Protein AF-W2CTM9-F1 (afdb_monomer_lite)

Foldseek 3Di:
DFDQVAQDQDEPPVNRDDGHYDQWDADPVRPDIHHNPDDDDDPPVRDDDPDPQPDDPDDDRPDPDDPDDDDDPVVVVVLLQCVAFPVQVNCCVPPVDHDADPVRHHDDTDHDDDDDPPD

Radius of gyration: 20.27 Å; chains: 1; bounding box: 48×29×50 Å

Sequence (119 aa):
YYTSDIPLSRGPWKLWGLPGLIVHATDADGYFLFETTNFERIPESVVRPILYIHRKEGSKGDYKGAEYKKVSKKTYIQYEKAYHEDVNAFREFEFGHKVFTPDGSPLPITKTDYIPLEK

Organism: NCBI:txid1411022

InterPro domains:
  IPR005901 GLPGLI family protein [PF09697] (1-23)
  IPR005901 GLPGLI family protein [TIGR01200] (1-74)

Secondary structure (DSSP, 8-state):
-EESSS-----STTSTTSSSEE-EEE-TTSS-EEE--------GGG----------SSS------PPP----HHHHHHHHHHHHH-HHHHHHHHHS---B-TTSPBPP--------S--

Structure (mmCIF, N/CA/C/O backbone):
data_AF-W2CTM9-F1
#
_entry.id   AF-W2CTM9-F1
#
loop_
_atom_site.group_PDB
_atom_site.id
_atom_site.type_symbol
_atom_site.label_atom_id
_atom_site.label_alt_id
_atom_site.label_comp_id
_atom_site.label_asym_id
_atom_site.label_entity_id
_atom_site.label_seq_id
_atom_site.pdbx_PDB_ins_code
_atom_site.Cartn_x
_atom_site.Cartn_y
_atom_site.Cartn_z
_atom_site.occupancy
_atom_site.B_iso_or_equiv
_atom_site.auth_seq_id
_atom_site.auth_comp_id
_atom_site.auth_asym_id
_atom_site.auth_atom_id
_atom_site.pdbx_PDB_model_num
ATOM 1 N N . TYR A 1 1 ? -15.946 -1.800 6.654 1.00 75.12 1 TYR A N 1
ATOM 2 C CA . TYR A 1 1 ? -16.710 -1.512 7.878 1.00 75.12 1 TYR A CA 1
ATOM 3 C C . TYR A 1 1 ? -15.896 -0.621 8.798 1.00 75.12 1 TYR A C 1
ATOM 5 O O . TYR A 1 1 ? -14.722 -0.894 9.039 1.00 75.12 1 TYR A O 1
ATOM 13 N N . TYR A 1 2 ? -16.516 0.449 9.283 1.00 75.06 2 TYR A N 1
ATOM 14 C CA . TYR A 1 2 ? -15.955 1.336 10.299 1.00 75.06 2 TYR A CA 1
ATOM 15 C C . TYR A 1 2 ? -16.910 1.384 11.494 1.00 75.06 2 TYR A C 1
ATOM 17 O O . TYR A 1 2 ? -18.107 1.148 11.324 1.00 75.06 2 TYR A O 1
ATOM 25 N N . THR A 1 3 ? -16.390 1.663 12.687 1.00 76.75 3 THR A N 1
ATOM 26 C CA . THR A 1 3 ? -17.202 1.830 13.898 1.00 76.75 3 THR A CA 1
ATOM 27 C C . THR A 1 3 ? -17.103 3.258 14.422 1.00 76.75 3 THR A C 1
ATOM 29 O O . THR A 1 3 ? -16.008 3.787 14.614 1.00 76.75 3 THR A O 1
ATOM 32 N N . SER A 1 4 ? -18.258 3.889 14.642 1.00 77.88 4 SER A N 1
ATOM 33 C CA . SER A 1 4 ? -18.370 5.211 15.270 1.00 77.88 4 SER A CA 1
ATOM 34 C C . SER A 1 4 ? -18.279 5.161 16.794 1.00 77.88 4 SER A C 1
ATOM 36 O O . SER A 1 4 ? -18.047 6.200 17.408 1.00 77.88 4 SER A O 1
ATOM 38 N N . ASP A 1 5 ? -18.422 3.976 17.399 1.00 81.50 5 ASP A N 1
ATOM 39 C CA . ASP A 1 5 ? -18.294 3.783 18.852 1.00 81.50 5 ASP A CA 1
ATOM 40 C C . ASP A 1 5 ? -16.879 4.122 19.336 1.00 81.50 5 ASP A C 1
ATOM 42 O O . ASP A 1 5 ? -16.663 4.489 20.490 1.00 81.50 5 ASP A O 1
ATOM 46 N N . ILE A 1 6 ? -15.909 4.048 18.421 1.00 79.75 6 ILE A N 1
ATOM 47 C CA . ILE A 1 6 ? -14.559 4.559 18.603 1.00 79.75 6 ILE A CA 1
ATOM 48 C C . ILE A 1 6 ? -14.435 5.809 17.720 1.00 79.75 6 ILE A C 1
ATOM 50 O O . ILE A 1 6 ? -14.218 5.675 16.512 1.00 79.75 6 ILE A O 1
ATOM 54 N N . PRO A 1 7 ? -14.528 7.033 18.281 1.00 76.56 7 PRO A N 1
ATOM 55 C CA . PRO A 1 7 ? -14.527 8.289 17.522 1.00 76.56 7 PRO A CA 1
ATOM 56 C C . PRO A 1 7 ? -13.116 8.681 17.046 1.00 76.56 7 PRO A C 1
ATOM 58 O O . PRO A 1 7 ? -12.719 9.845 17.069 1.00 76.56 7 PRO A O 1
ATOM 61 N N . LEU A 1 8 ? -12.321 7.694 16.636 1.00 77.62 8 LEU A N 1
ATOM 62 C CA . LEU A 1 8 ? -10.994 7.863 16.072 1.00 77.62 8 LEU A CA 1
ATOM 63 C C . LEU A 1 8 ? -11.080 7.580 14.578 1.00 77.62 8 LEU A C 1
ATOM 65 O O . LEU A 1 8 ? -11.088 6.420 14.186 1.00 77.62 8 LEU A O 1
ATOM 69 N N . SER A 1 9 ? -11.093 8.623 13.749 1.00 79.50 9 SER A N 1
ATOM 70 C CA . SER A 1 9 ? -11.012 8.505 12.284 1.00 79.50 9 SER A CA 1
ATOM 71 C C . SER A 1 9 ? -9.625 8.020 11.846 1.00 79.50 9 SER A C 1
ATOM 73 O O . SER A 1 9 ? -8.786 8.794 11.381 1.00 79.50 9 SER A O 1
ATOM 75 N N . ARG A 1 10 ? -9.345 6.737 12.081 1.00 78.12 10 ARG A N 1
ATOM 76 C CA . ARG A 1 10 ? -8.069 6.064 11.809 1.00 78.12 10 ARG A CA 1
ATOM 77 C C . ARG A 1 10 ? -8.314 4.735 11.097 1.00 78.12 10 ARG A C 1
ATOM 79 O O . ARG A 1 10 ? -9.399 4.167 11.150 1.00 78.12 10 ARG A O 1
ATOM 86 N N . GLY A 1 11 ? -7.279 4.226 10.441 1.00 76.12 11 GLY A N 1
ATOM 87 C CA . GLY A 1 11 ? -7.321 2.953 9.725 1.00 76.12 11 GLY A CA 1
ATOM 88 C C . GLY A 1 11 ? -5.990 2.633 9.044 1.00 76.12 11 GLY A C 1
ATOM 89 O O . GLY A 1 11 ? -4.961 3.204 9.407 1.00 76.12 11 GLY A O 1
ATOM 90 N N . PRO A 1 12 ? -5.970 1.755 8.038 1.00 73.94 12 PRO A N 1
ATOM 91 C CA . PRO A 1 12 ? -4.836 1.629 7.127 1.00 73.94 12 PRO A CA 1
ATOM 92 C C . PRO A 1 12 ? -4.584 2.962 6.411 1.00 73.94 12 PRO A C 1
ATOM 94 O O . PRO A 1 12 ? -5.539 3.660 6.078 1.00 73.94 12 PRO A O 1
ATOM 97 N N . TRP A 1 13 ? -3.319 3.305 6.146 1.00 64.94 13 TRP A N 1
ATOM 98 C CA . TRP A 1 13 ? -2.905 4.600 5.571 1.00 64.94 13 TRP A CA 1
ATOM 99 C C . TRP A 1 13 ? -3.690 5.006 4.311 1.00 64.94 13 TRP A C 1
ATOM 101 O O . TRP A 1 13 ? -3.907 6.189 4.072 1.00 64.94 13 TRP A O 1
ATOM 111 N N . LYS A 1 14 ? -4.159 4.023 3.536 1.00 70.25 14 LYS A N 1
ATOM 112 C CA . LYS A 1 14 ? -4.930 4.219 2.306 1.00 70.25 14 LYS A CA 1
ATOM 113 C C . LYS A 1 14 ? -6.409 4.571 2.520 1.00 70.25 14 LYS A C 1
ATOM 115 O O . LYS A 1 14 ? -7.030 5.142 1.632 1.00 70.25 14 LYS A O 1
ATOM 120 N N . LEU A 1 15 ? -6.978 4.227 3.673 1.00 71.75 15 LEU A N 1
ATOM 121 C CA . LEU A 1 15 ? -8.399 4.422 3.988 1.00 71.75 15 LEU A CA 1
ATOM 122 C C . LEU A 1 15 ? -8.620 5.497 5.062 1.00 71.75 15 LEU A C 1
ATOM 124 O O . LEU A 1 15 ? -9.721 5.648 5.586 1.00 71.75 15 LEU A O 1
ATOM 128 N N . TRP A 1 16 ? -7.574 6.245 5.414 1.00 75.94 16 TRP A N 1
ATOM 129 C CA . TRP A 1 16 ? -7.694 7.383 6.321 1.00 75.94 16 TRP A CA 1
ATOM 130 C C . TRP A 1 16 ? -8.654 8.435 5.754 1.00 75.94 16 TRP A C 1
ATOM 132 O O . TRP A 1 16 ? -8.569 8.792 4.584 1.00 75.94 16 TRP A O 1
ATOM 142 N N . GLY A 1 17 ? -9.551 8.947 6.604 1.00 74.19 17 GLY A N 1
ATOM 143 C CA . GLY A 1 17 ? -10.504 10.009 6.250 1.00 74.19 17 GLY A CA 1
ATOM 144 C C . GLY A 1 1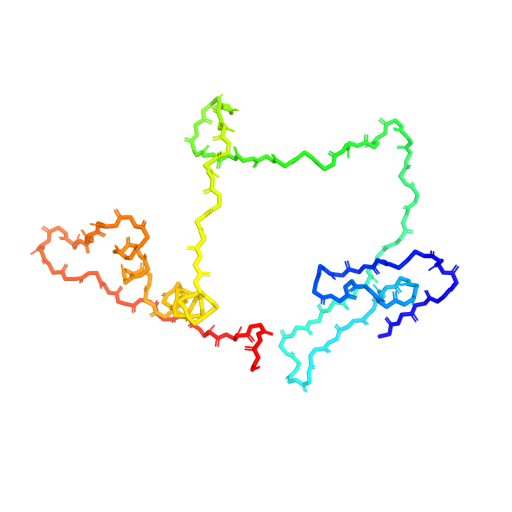7 ? -11.980 9.649 6.444 1.00 74.19 17 GLY A C 1
ATOM 145 O O . GLY A 1 17 ? -12.816 10.549 6.457 1.00 74.19 17 GLY A O 1
ATOM 146 N N . LEU A 1 18 ? -12.313 8.372 6.651 1.00 80.06 18 LEU A N 1
ATOM 147 C CA . LEU A 1 18 ? -13.667 7.966 7.044 1.00 80.06 18 LEU A CA 1
ATOM 148 C C . LEU A 1 18 ? -13.935 8.286 8.529 1.00 80.06 18 LEU A C 1
ATOM 150 O O . LEU A 1 18 ? -13.001 8.253 9.333 1.00 80.06 18 LEU A O 1
ATOM 154 N N . PRO A 1 19 ? -15.185 8.608 8.913 1.00 79.81 19 PRO A N 1
ATOM 155 C CA . PRO A 1 19 ? -15.537 8.823 10.313 1.00 79.81 19 PRO A CA 1
ATOM 156 C C . PRO A 1 19 ? -15.411 7.519 11.113 1.00 79.81 19 PRO A C 1
ATOM 158 O O . PRO A 1 19 ? -15.969 6.506 10.716 1.00 79.81 19 PRO A O 1
ATOM 161 N N . GLY A 1 20 ? -14.727 7.551 12.258 1.00 82.94 20 GLY A N 1
ATOM 162 C CA . GLY A 1 20 ? -14.585 6.384 13.140 1.00 82.94 20 GLY A CA 1
ATOM 163 C C . GLY A 1 20 ? -13.473 5.406 12.740 1.00 82.94 20 GLY A C 1
ATOM 164 O O . GLY A 1 20 ? -12.786 5.583 11.731 1.00 82.94 20 GLY A O 1
ATOM 165 N N . LEU A 1 21 ? -13.254 4.384 13.572 1.00 85.25 21 LEU A N 1
ATOM 166 C CA . LEU A 1 21 ? -12.141 3.448 13.395 1.00 85.25 21 LEU A CA 1
ATOM 167 C C . LEU A 1 21 ? -12.487 2.404 12.332 1.00 85.25 21 LEU A C 1
ATOM 169 O O . LEU A 1 21 ? -13.495 1.701 12.438 1.00 85.25 21 LEU A O 1
ATOM 173 N N . ILE A 1 22 ? -11.628 2.256 11.327 1.00 87.38 22 ILE A N 1
ATOM 174 C CA . ILE A 1 22 ? -11.751 1.189 10.330 1.00 87.38 22 ILE A CA 1
ATOM 175 C C . ILE A 1 22 ? -11.261 -0.116 10.949 1.00 87.38 22 ILE A C 1
ATOM 177 O O . ILE A 1 22 ? -10.061 -0.300 11.140 1.00 87.38 22 ILE A O 1
ATOM 181 N N . VAL A 1 23 ? -12.200 -1.021 11.228 1.00 88.38 23 VAL A N 1
ATOM 182 C CA . VAL A 1 23 ? -11.911 -2.330 11.835 1.00 88.38 23 VAL A CA 1
ATOM 183 C C . VAL A 1 23 ? -11.889 -3.469 10.821 1.00 88.38 23 VAL A C 1
ATOM 185 O O . VAL A 1 23 ? -11.305 -4.511 11.096 1.00 88.38 23 VAL A O 1
ATOM 188 N N . HIS A 1 24 ? -12.487 -3.264 9.644 1.00 89.25 24 HIS A N 1
ATOM 189 C CA . HIS A 1 24 ? -12.455 -4.232 8.552 1.00 89.25 24 HIS A CA 1
ATOM 190 C C . HIS A 1 24 ? -12.495 -3.533 7.189 1.00 89.25 24 HIS A C 1
ATOM 192 O O . HIS A 1 24 ? -13.380 -2.708 6.934 1.00 89.25 24 HIS A O 1
ATOM 198 N N . ALA A 1 25 ? -11.627 -3.922 6.259 1.00 87.94 25 ALA A N 1
ATOM 199 C CA . ALA A 1 25 ? -11.684 -3.504 4.861 1.00 87.94 25 ALA A CA 1
ATOM 200 C C . ALA A 1 25 ? -11.171 -4.606 3.930 1.00 87.94 25 ALA A C 1
ATOM 202 O O . ALA A 1 25 ? -10.209 -5.289 4.256 1.00 87.94 25 ALA A O 1
ATOM 203 N N . THR A 1 26 ? -11.793 -4.745 2.765 1.00 89.62 26 THR A N 1
ATOM 204 C CA . THR A 1 26 ? -11.314 -5.626 1.698 1.00 89.62 26 THR A CA 1
ATOM 205 C C . THR A 1 26 ? -11.497 -4.938 0.352 1.00 89.62 26 THR A C 1
ATOM 207 O O . THR A 1 26 ? -12.349 -4.050 0.230 1.00 89.62 26 THR A O 1
ATOM 210 N N . ASP A 1 27 ? -10.654 -5.264 -0.620 1.00 86.31 27 ASP A N 1
ATOM 211 C CA . ASP A 1 27 ? -10.810 -4.798 -1.994 1.00 86.31 27 ASP A CA 1
ATOM 212 C C . ASP A 1 27 ? -11.898 -5.597 -2.730 1.00 86.31 27 ASP A C 1
ATOM 214 O O . ASP A 1 27 ? -12.349 -6.646 -2.275 1.00 86.31 27 ASP A O 1
ATOM 218 N N . ALA A 1 28 ? -12.349 -5.084 -3.876 1.00 86.38 28 ALA A N 1
ATOM 219 C CA . ALA A 1 28 ? -13.434 -5.703 -4.638 1.00 86.38 28 ALA A CA 1
ATOM 220 C C . ALA A 1 28 ? -13.065 -7.086 -5.204 1.00 86.38 28 ALA A C 1
ATOM 222 O O . ALA A 1 28 ? -13.957 -7.896 -5.448 1.00 86.38 28 ALA A O 1
ATOM 223 N N . ASP A 1 29 ? -11.772 -7.344 -5.415 1.00 87.19 29 ASP A N 1
ATOM 224 C CA . ASP A 1 29 ? -11.263 -8.593 -5.977 1.00 87.19 29 ASP A CA 1
ATOM 225 C C . ASP A 1 29 ? -10.796 -9.590 -4.895 1.00 87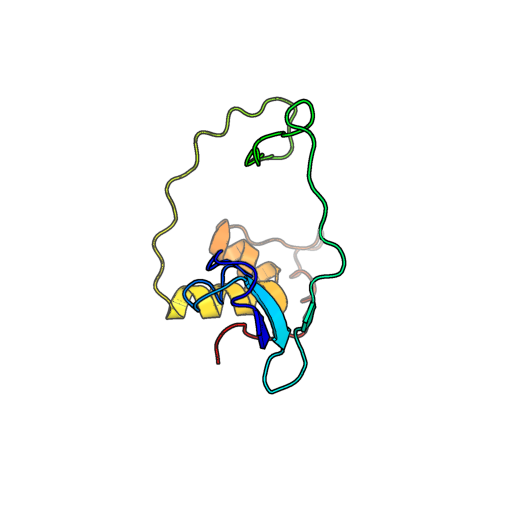.19 29 ASP A C 1
ATOM 227 O O . ASP A 1 29 ? -10.519 -10.745 -5.212 1.00 87.19 29 A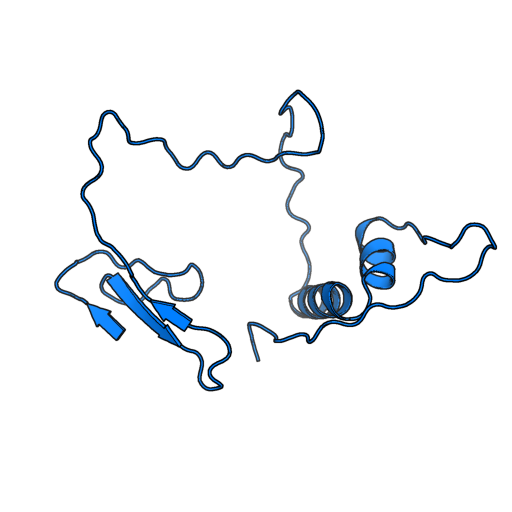SP A O 1
ATOM 231 N N . GLY A 1 30 ? -10.736 -9.173 -3.623 1.00 86.81 30 GLY A N 1
ATOM 232 C CA . GLY A 1 30 ? -10.379 -10.025 -2.485 1.00 86.81 30 GLY A CA 1
ATOM 233 C C . GLY A 1 30 ? -8.881 -10.314 -2.322 1.00 86.81 30 GLY A C 1
ATOM 234 O O . GLY A 1 30 ? -8.525 -11.273 -1.637 1.00 86.81 30 GLY A O 1
ATOM 235 N N .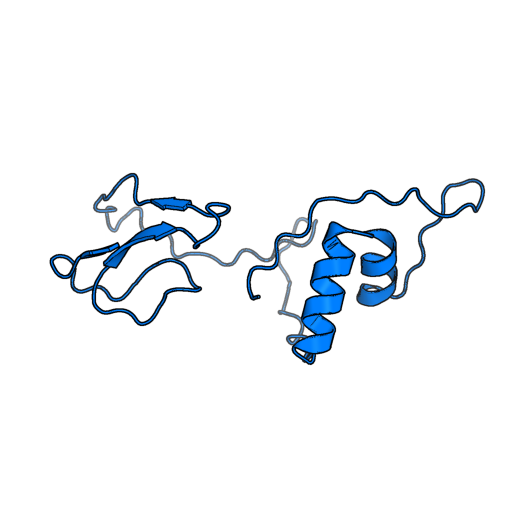 TYR A 1 31 ? -7.995 -9.517 -2.922 1.00 85.69 31 TYR A N 1
ATOM 236 C CA . TYR A 1 31 ? -6.542 -9.651 -2.756 1.00 85.69 31 TYR A CA 1
ATOM 237 C C . TYR A 1 31 ? -6.027 -9.146 -1.405 1.00 85.69 31 TYR A C 1
ATOM 239 O O . TYR A 1 31 ? -4.990 -9.604 -0.922 1.00 85.69 31 TYR A O 1
ATOM 247 N N . PHE A 1 32 ? -6.729 -8.197 -0.791 1.00 85.50 32 PHE A N 1
ATOM 248 C CA . PHE A 1 32 ? -6.320 -7.543 0.442 1.00 85.50 32 PHE A CA 1
ATOM 249 C C . PHE A 1 32 ? -7.442 -7.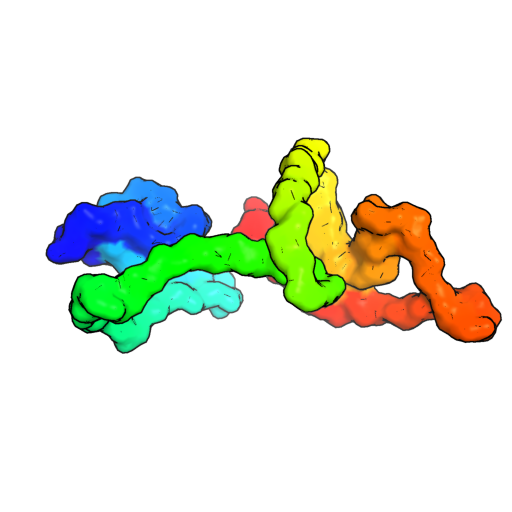607 1.474 1.00 85.50 32 PHE A C 1
ATOM 251 O O . PHE A 1 32 ? -8.575 -7.195 1.222 1.00 85.50 32 PHE A O 1
ATOM 258 N N . LEU A 1 33 ? -7.101 -8.071 2.676 1.00 89.12 33 LEU A N 1
ATOM 259 C CA . LEU A 1 33 ? -7.970 -8.053 3.846 1.00 89.12 33 LEU A CA 1
ATOM 260 C C . LEU A 1 33 ? -7.259 -7.329 4.988 1.00 89.12 33 LEU A C 1
ATOM 262 O O . LEU A 1 33 ? -6.173 -7.713 5.415 1.00 89.12 33 LEU A O 1
ATOM 266 N N . PHE A 1 34 ? -7.902 -6.285 5.492 1.00 87.94 34 PHE A N 1
ATOM 267 C CA . PHE A 1 34 ? -7.549 -5.622 6.736 1.00 87.94 34 PHE A CA 1
ATOM 268 C C . PHE A 1 34 ? -8.608 -5.975 7.765 1.00 87.94 34 PHE A C 1
ATOM 270 O O . PHE A 1 34 ? -9.777 -5.662 7.553 1.00 87.94 34 PHE A O 1
ATOM 277 N N . GLU A 1 35 ? -8.202 -6.569 8.879 1.00 90.81 35 GLU A N 1
ATOM 278 C CA . GLU A 1 35 ? -9.094 -6.919 9.981 1.00 90.81 35 GLU A CA 1
ATOM 279 C C . GLU A 1 35 ? -8.417 -6.602 11.317 1.00 90.81 35 GLU A C 1
ATOM 281 O O . GLU A 1 35 ? -7.240 -6.902 11.528 1.00 90.81 35 GLU A O 1
ATOM 286 N N . THR A 1 36 ? -9.150 -5.953 12.221 1.00 86.88 36 THR A N 1
ATOM 287 C CA . THR A 1 36 ? -8.687 -5.731 13.593 1.00 86.88 36 THR A CA 1
ATOM 288 C C . THR A 1 36 ? -8.831 -7.019 14.381 1.00 86.88 36 THR A C 1
ATOM 290 O O . THR A 1 36 ? -9.940 -7.480 14.621 1.00 86.88 36 THR A O 1
ATOM 293 N N . THR A 1 37 ? -7.705 -7.574 14.817 1.00 89.12 37 THR A N 1
ATOM 294 C CA . THR A 1 37 ? -7.670 -8.833 15.571 1.00 89.12 37 THR A CA 1
ATOM 295 C C . THR A 1 37 ? -7.698 -8.631 17.084 1.00 89.12 37 THR A C 1
ATOM 297 O O . THR A 1 37 ? -8.189 -9.494 17.804 1.00 89.12 37 THR A O 1
ATOM 300 N N . ASN A 1 38 ? -7.181 -7.505 17.585 1.00 86.44 38 ASN A N 1
ATOM 301 C CA . ASN A 1 38 ? -7.148 -7.193 19.011 1.00 86.44 38 ASN A CA 1
ATOM 302 C C . ASN A 1 38 ? -7.244 -5.680 19.255 1.00 86.44 38 ASN A C 1
ATOM 304 O O . ASN A 1 38 ? -6.801 -4.877 18.431 1.00 86.44 38 ASN A O 1
ATOM 308 N N . PHE A 1 39 ? -7.787 -5.298 20.411 1.00 84.56 39 PHE A N 1
ATOM 309 C CA . PHE A 1 39 ? -7.827 -3.919 20.885 1.00 84.56 39 PHE A CA 1
ATOM 310 C C . PHE A 1 39 ? -7.512 -3.890 22.379 1.00 84.56 39 PHE A C 1
ATOM 312 O O . PHE A 1 39 ? -8.302 -4.351 23.202 1.00 84.56 39 PHE A O 1
ATOM 319 N N . GLU A 1 40 ? -6.356 -3.337 22.734 1.00 85.75 40 GLU A N 1
ATOM 320 C CA . GLU A 1 40 ? -5.876 -3.319 24.113 1.00 85.75 40 GLU A CA 1
ATOM 321 C C . GLU A 1 40 ? -5.387 -1.936 24.536 1.00 85.75 40 GLU A C 1
ATOM 323 O O . GLU A 1 40 ? -4.889 -1.136 23.738 1.00 85.75 40 GLU A O 1
ATOM 328 N N . ARG A 1 41 ? -5.525 -1.650 25.832 1.00 83.44 41 ARG A N 1
ATOM 329 C CA . ARG A 1 41 ? -4.999 -0.425 26.426 1.00 83.44 41 ARG A CA 1
ATOM 330 C C . ARG A 1 41 ? -3.538 -0.644 26.799 1.00 83.44 41 ARG A C 1
ATOM 332 O O . ARG A 1 41 ? -3.241 -1.394 27.723 1.00 83.44 41 ARG A O 1
ATOM 339 N N . ILE A 1 42 ? -2.639 0.056 26.117 1.00 81.62 42 ILE A N 1
ATOM 340 C CA . ILE A 1 42 ? -1.206 0.001 26.417 1.00 81.62 42 ILE A CA 1
ATOM 341 C C . ILE A 1 42 ? -0.924 0.848 27.672 1.00 81.62 42 ILE A C 1
ATOM 343 O O . ILE A 1 42 ? -1.330 2.015 27.711 1.00 81.62 42 ILE A O 1
ATOM 347 N N . PRO A 1 43 ? -0.246 0.304 28.702 1.00 85.56 43 PRO A N 1
ATOM 348 C CA . PRO A 1 43 ? 0.189 1.086 29.855 1.00 85.56 43 PRO A CA 1
ATOM 349 C C . PRO A 1 43 ? 1.150 2.194 29.426 1.00 85.56 43 PRO A C 1
ATOM 351 O O . PRO A 1 43 ? 2.047 1.961 28.618 1.00 85.56 43 PRO A O 1
ATOM 354 N N . GLU A 1 44 ? 1.014 3.384 30.008 1.00 80.38 44 GLU A N 1
ATOM 355 C CA . GLU A 1 44 ? 1.825 4.557 29.649 1.00 80.38 44 GLU A CA 1
ATOM 356 C C . GLU A 1 44 ? 3.336 4.307 29.802 1.00 80.38 44 GLU A C 1
ATOM 358 O O . GLU A 1 44 ? 4.132 4.762 28.986 1.00 80.38 44 GLU A O 1
ATOM 363 N N . SER A 1 45 ? 3.727 3.467 30.765 1.00 81.00 45 SER A N 1
ATOM 364 C CA . SER A 1 45 ? 5.111 3.024 30.986 1.00 81.00 45 SER A CA 1
ATOM 365 C C . SER A 1 45 ? 5.710 2.180 29.851 1.00 81.00 45 SER A C 1
ATOM 367 O O . SER A 1 45 ? 6.926 1.995 29.804 1.00 81.00 45 SER A O 1
ATOM 369 N N . VAL A 1 46 ? 4.880 1.659 28.943 1.00 76.62 46 VAL A N 1
ATOM 370 C CA . VAL A 1 46 ? 5.273 0.782 27.825 1.00 76.62 46 VAL A CA 1
ATOM 371 C C . VAL A 1 46 ? 5.070 1.474 26.473 1.00 76.62 46 VAL A C 1
ATOM 373 O O . VAL A 1 46 ? 5.500 0.947 25.446 1.00 76.62 46 VAL A O 1
ATOM 376 N N . VAL A 1 47 ? 4.471 2.673 26.447 1.00 72.88 47 VAL A N 1
ATOM 377 C CA . VAL A 1 47 ? 4.292 3.455 25.218 1.00 72.88 47 VAL A CA 1
ATOM 378 C C . VAL A 1 47 ? 5.665 3.846 24.680 1.00 72.88 47 VAL A C 1
ATOM 380 O O . VAL A 1 47 ? 6.286 4.821 25.098 1.00 72.88 47 VAL A O 1
ATOM 383 N N . ARG A 1 48 ? 6.154 3.069 23.715 1.00 67.94 48 ARG A N 1
ATOM 384 C CA . ARG A 1 48 ? 7.272 3.479 22.875 1.00 67.94 48 ARG A CA 1
ATOM 385 C C . ARG A 1 48 ? 6.684 4.248 21.697 1.00 67.94 48 ARG A C 1
ATOM 387 O O . ARG A 1 48 ? 5.809 3.705 21.020 1.00 67.94 48 ARG A O 1
ATOM 394 N N . PRO A 1 49 ? 7.127 5.488 21.425 1.00 63.19 49 PRO A N 1
ATOM 395 C CA . PRO A 1 49 ? 6.749 6.141 20.184 1.00 63.19 49 PRO A CA 1
ATOM 396 C C . PRO A 1 49 ? 7.167 5.247 19.013 1.00 63.19 49 PRO A C 1
ATOM 398 O O . PRO A 1 49 ? 8.174 4.538 19.098 1.00 63.19 49 PRO A O 1
ATOM 401 N N . ILE A 1 50 ? 6.399 5.279 17.921 1.00 63.38 50 ILE A N 1
ATOM 402 C CA . ILE A 1 50 ? 6.822 4.661 16.664 1.00 63.38 50 ILE A CA 1
ATOM 403 C C . ILE A 1 50 ? 8.102 5.382 16.242 1.00 63.38 50 ILE A C 1
ATOM 405 O O . ILE A 1 50 ? 8.073 6.498 15.726 1.00 63.38 50 ILE A O 1
ATOM 409 N N . LEU A 1 51 ? 9.241 4.761 16.530 1.00 55.53 51 LEU A N 1
ATOM 410 C CA . LEU A 1 51 ? 10.540 5.231 16.092 1.00 55.53 51 LEU A CA 1
ATOM 411 C C . LEU A 1 51 ? 10.687 4.775 14.649 1.00 55.53 51 LEU A C 1
ATOM 413 O O . LEU A 1 51 ? 10.752 3.580 14.371 1.00 55.53 51 LEU A O 1
ATOM 417 N N . TYR A 1 52 ? 10.708 5.726 13.724 1.00 47.34 52 TYR A N 1
ATOM 418 C CA . TYR A 1 52 ? 10.982 5.428 12.328 1.00 47.34 52 TYR A CA 1
ATOM 419 C C . TYR A 1 52 ? 12.467 5.061 12.197 1.00 47.34 52 TYR A C 1
ATOM 421 O O . TYR A 1 52 ? 13.328 5.930 12.060 1.00 47.34 52 TYR A O 1
ATOM 429 N N . ILE A 1 53 ? 12.794 3.771 12.315 1.00 51.22 53 ILE A N 1
ATOM 430 C CA . ILE A 1 53 ? 14.181 3.302 12.251 1.00 51.22 53 ILE A CA 1
ATOM 431 C C . ILE A 1 53 ? 14.572 3.139 10.778 1.00 51.22 53 ILE A C 1
ATOM 433 O O . ILE A 1 53 ? 14.399 2.074 10.192 1.00 51.22 53 ILE A O 1
ATOM 437 N N . HIS A 1 54 ? 15.130 4.191 10.176 1.00 47.53 54 HIS A N 1
ATOM 438 C CA . HIS A 1 54 ? 15.862 4.063 8.914 1.00 47.53 54 HIS A CA 1
ATOM 439 C C . HIS A 1 54 ? 17.161 3.292 9.179 1.00 47.53 54 HIS A C 1
ATOM 441 O O . HIS A 1 54 ? 18.191 3.875 9.518 1.00 47.53 54 HIS A O 1
ATOM 447 N N . ARG A 1 55 ? 17.122 1.962 9.057 1.00 48.06 55 ARG A N 1
ATOM 448 C CA . ARG A 1 55 ? 18.346 1.161 8.974 1.00 48.06 55 ARG A CA 1
ATOM 449 C C . ARG A 1 55 ? 18.772 1.090 7.516 1.00 48.06 55 ARG A C 1
ATOM 451 O O . ARG A 1 55 ? 18.139 0.406 6.721 1.00 48.06 55 ARG A O 1
ATOM 458 N N . LYS A 1 56 ? 19.885 1.742 7.185 1.00 46.94 56 LYS A N 1
ATOM 459 C CA . LYS A 1 56 ? 20.803 1.111 6.238 1.00 46.94 56 LYS A CA 1
ATOM 460 C C . LYS A 1 56 ? 21.516 -0.015 6.993 1.00 46.94 56 LYS A C 1
ATOM 462 O O . LYS A 1 56 ? 21.644 0.045 8.215 1.00 46.94 56 LYS A O 1
ATOM 467 N N . GLU A 1 57 ? 21.956 -1.039 6.283 1.00 45.62 57 GLU A N 1
ATOM 468 C CA . GLU A 1 57 ? 22.837 -2.066 6.833 1.00 45.62 57 GLU A CA 1
ATOM 469 C C . GLU A 1 57 ? 24.107 -1.389 7.401 1.00 45.62 57 GLU A C 1
ATOM 471 O O . GLU A 1 57 ? 24.838 -0.723 6.667 1.00 45.62 57 GLU A O 1
ATOM 476 N N . GLY A 1 58 ? 24.308 -1.451 8.726 1.00 53.59 58 GLY A N 1
ATOM 477 C CA . GLY A 1 58 ? 25.421 -0.796 9.428 1.00 53.59 58 GLY A CA 1
ATOM 478 C C . GLY A 1 58 ? 25.120 -0.408 10.886 1.00 53.59 58 GLY A C 1
ATOM 479 O O . GLY A 1 58 ? 23.974 -0.192 11.274 1.00 53.59 58 GLY A O 1
ATOM 480 N N . SER A 1 59 ? 26.167 -0.317 11.713 1.00 51.16 59 SER A N 1
ATOM 481 C CA . SER A 1 59 ? 26.072 -0.212 13.183 1.00 51.16 59 SER A CA 1
ATOM 482 C C . SER A 1 59 ? 25.788 1.192 13.745 1.00 51.16 59 SER A C 1
ATOM 484 O O . SER A 1 59 ? 25.748 1.348 14.965 1.00 51.16 59 SER A O 1
ATOM 486 N N . LYS A 1 60 ? 25.609 2.228 12.911 1.00 48.66 60 LYS A N 1
ATOM 487 C CA . LYS A 1 60 ? 25.323 3.606 13.358 1.00 48.66 60 LYS A CA 1
ATOM 488 C C . LYS A 1 60 ? 24.298 4.287 12.449 1.00 48.66 60 LYS A C 1
ATOM 490 O O . LYS A 1 60 ? 24.488 4.388 11.241 1.00 48.66 60 LYS A O 1
ATOM 495 N N . GLY A 1 61 ? 23.186 4.707 13.049 1.00 49.97 61 GLY A N 1
ATOM 496 C CA . GLY A 1 61 ? 22.020 5.299 12.392 1.00 49.97 61 GLY A CA 1
ATOM 497 C C . GLY A 1 61 ? 22.181 6.782 12.058 1.00 49.97 61 GLY A C 1
ATOM 498 O O . GLY A 1 61 ? 21.362 7.588 12.485 1.00 49.97 61 GLY A O 1
ATOM 499 N N . ASP A 1 62 ? 23.194 7.139 11.270 1.00 48.03 62 ASP A N 1
ATOM 500 C CA . ASP A 1 62 ? 23.502 8.536 10.914 1.00 48.03 62 ASP A CA 1
ATOM 501 C C . ASP A 1 62 ? 22.745 9.012 9.651 1.00 48.03 62 ASP A C 1
ATOM 503 O O . ASP A 1 62 ? 23.169 9.939 8.955 1.00 48.03 62 ASP A O 1
ATOM 507 N N . TYR A 1 63 ? 21.622 8.369 9.311 1.00 49.81 63 TYR A N 1
ATOM 508 C CA . TYR A 1 63 ? 20.846 8.698 8.115 1.00 49.81 63 TYR A CA 1
ATOM 509 C C . TYR A 1 63 ? 20.066 10.002 8.320 1.00 49.81 63 TYR A C 1
ATOM 511 O O . TYR A 1 63 ? 18.944 10.016 8.826 1.00 49.81 63 TYR A O 1
ATOM 519 N N . LYS A 1 64 ? 20.654 11.119 7.885 1.00 56.06 64 LYS A N 1
ATOM 520 C CA . LYS A 1 64 ? 19.883 12.308 7.511 1.00 56.06 64 LYS A CA 1
ATOM 521 C C . LYS A 1 64 ? 19.125 11.931 6.244 1.00 56.06 64 LYS A C 1
ATOM 523 O O . LYS A 1 64 ? 19.766 11.719 5.219 1.00 56.06 64 LYS A O 1
ATOM 528 N N . GLY A 1 65 ? 17.807 11.758 6.357 1.00 53.53 65 GLY A N 1
ATOM 529 C CA . GLY A 1 65 ? 16.923 11.393 5.249 1.00 53.53 65 GLY A CA 1
ATOM 530 C C . GLY A 1 65 ? 17.366 12.029 3.937 1.00 53.53 65 GLY A C 1
ATOM 531 O O . GLY A 1 65 ? 17.513 13.249 3.890 1.00 53.53 65 GLY A O 1
ATOM 532 N N . ALA A 1 66 ? 17.616 11.229 2.896 1.00 59.06 66 ALA A N 1
ATOM 533 C CA . ALA A 1 66 ? 17.731 11.809 1.566 1.00 59.06 66 ALA A CA 1
ATOM 534 C C . ALA A 1 66 ? 16.403 12.509 1.244 1.00 59.06 66 ALA A C 1
ATOM 536 O O . ALA A 1 66 ? 15.338 12.037 1.654 1.00 59.06 66 ALA A O 1
ATOM 537 N N . GLU A 1 67 ? 16.452 13.643 0.543 1.00 64.25 67 GLU A N 1
ATOM 538 C CA . GLU A 1 67 ? 15.225 14.290 0.086 1.00 64.25 67 GLU A CA 1
ATOM 539 C C . GLU A 1 67 ? 14.404 13.301 -0.750 1.00 64.25 67 GLU A C 1
ATOM 541 O O . GLU A 1 67 ? 14.947 12.549 -1.563 1.00 64.25 67 GLU A O 1
ATOM 546 N N . TYR A 1 68 ? 13.086 13.286 -0.538 1.00 71.62 68 TYR A N 1
ATOM 547 C CA . TYR A 1 68 ? 12.183 12.445 -1.315 1.00 71.62 68 TYR A CA 1
ATOM 548 C C . TYR A 1 68 ? 12.391 12.695 -2.813 1.00 71.62 68 TYR A C 1
ATOM 550 O O . TYR A 1 68 ? 12.286 13.832 -3.286 1.00 71.62 68 TYR A O 1
ATOM 558 N N . LYS A 1 69 ? 12.633 11.626 -3.578 1.00 78.38 69 LYS A N 1
ATOM 559 C CA . LYS A 1 69 ? 12.730 11.702 -5.038 1.00 78.38 69 LYS A CA 1
ATOM 560 C C . LYS A 1 69 ? 11.355 12.062 -5.598 1.00 78.38 69 LYS A C 1
ATOM 562 O O . LYS A 1 69 ? 10.428 11.254 -5.576 1.00 78.38 69 LYS A O 1
ATOM 567 N N . LYS A 1 70 ? 11.208 13.291 -6.095 1.00 83.38 70 LYS A N 1
ATOM 568 C CA . LYS A 1 70 ? 9.982 13.718 -6.778 1.00 83.38 70 LYS A CA 1
ATOM 569 C C . LYS A 1 70 ? 9.881 12.984 -8.113 1.00 83.38 70 LYS A C 1
ATOM 571 O O . LYS A 1 70 ? 10.702 13.193 -9.001 1.00 83.38 70 LYS A O 1
ATOM 576 N N . VAL A 1 71 ? 8.861 12.145 -8.256 1.00 86.38 71 VAL A N 1
ATOM 577 C CA . VAL A 1 71 ? 8.560 11.410 -9.490 1.00 86.38 71 VAL A CA 1
ATOM 578 C C . VAL A 1 71 ? 7.105 11.621 -9.884 1.00 86.38 71 VAL A C 1
ATOM 580 O O . VAL A 1 71 ? 6.250 11.888 -9.041 1.00 86.38 71 VAL A O 1
ATOM 583 N N . SER A 1 72 ? 6.810 11.507 -11.179 1.00 91.06 72 SER A N 1
ATOM 584 C CA . SER A 1 72 ? 5.421 11.512 -11.641 1.00 91.06 72 SER A CA 1
ATOM 585 C C . SER A 1 72 ? 4.715 10.215 -11.229 1.00 91.06 72 SER A C 1
ATOM 587 O O . SER A 1 72 ? 5.357 9.166 -11.145 1.00 91.06 72 SER A O 1
ATOM 589 N N . LYS A 1 73 ? 3.385 10.247 -11.057 1.00 86.75 73 LYS A N 1
ATOM 590 C CA . LYS A 1 73 ? 2.581 9.038 -10.788 1.00 86.75 73 LYS A CA 1
ATOM 591 C C . LYS A 1 73 ? 2.816 7.947 -11.840 1.00 86.75 73 LYS A C 1
ATOM 593 O O . LYS A 1 73 ? 2.995 6.786 -11.498 1.00 86.75 73 LYS A O 1
ATOM 598 N N . LYS A 1 74 ? 2.880 8.329 -13.122 1.00 89.94 74 LYS A N 1
ATOM 599 C CA . LYS A 1 74 ? 3.148 7.402 -14.233 1.00 89.94 74 LYS A CA 1
ATOM 600 C C . LYS A 1 74 ? 4.502 6.705 -14.072 1.00 89.94 74 LYS A C 1
ATOM 602 O O . LYS A 1 74 ? 4.588 5.495 -14.245 1.00 89.94 74 LYS A O 1
ATOM 607 N N . THR A 1 75 ? 5.538 7.467 -13.724 1.00 89.06 75 THR A N 1
ATOM 608 C CA . THR A 1 75 ? 6.883 6.934 -13.471 1.00 89.06 75 THR A CA 1
ATOM 609 C C . THR A 1 75 ? 6.890 6.011 -12.255 1.00 89.06 75 THR A C 1
ATOM 611 O O . THR A 1 75 ? 7.496 4.949 -12.310 1.00 89.06 75 THR A O 1
ATOM 614 N N . TYR A 1 76 ? 6.182 6.379 -11.184 1.00 87.88 76 TYR A N 1
ATOM 615 C CA . TYR A 1 76 ? 6.075 5.555 -9.980 1.00 87.88 76 TYR A CA 1
ATOM 616 C C . TYR A 1 76 ? 5.405 4.201 -10.252 1.00 87.88 76 TYR A C 1
ATOM 618 O O . TYR A 1 76 ? 5.916 3.177 -9.822 1.00 87.88 76 TYR A O 1
ATOM 626 N N . ILE A 1 77 ? 4.325 4.167 -11.037 1.00 87.56 77 ILE A N 1
ATOM 627 C CA . ILE A 1 77 ? 3.654 2.908 -11.408 1.00 87.56 77 ILE A CA 1
ATOM 628 C C . ILE A 1 77 ? 4.580 2.009 -12.241 1.00 87.56 77 ILE A C 1
ATOM 630 O O . ILE A 1 77 ? 4.615 0.797 -12.045 1.00 87.56 77 ILE A O 1
ATOM 634 N N . GLN A 1 78 ? 5.352 2.584 -13.172 1.00 87.19 78 GLN A N 1
ATOM 635 C CA . GLN A 1 78 ? 6.345 1.823 -13.942 1.00 87.19 78 GLN A CA 1
ATOM 636 C C . GLN A 1 78 ? 7.447 1.258 -13.040 1.00 87.19 78 GLN A C 1
ATOM 638 O O . GLN A 1 78 ? 7.847 0.110 -13.209 1.00 87.19 78 GLN A O 1
ATOM 643 N N . TYR A 1 79 ? 7.900 2.058 -12.077 1.00 86.44 79 TYR A N 1
ATOM 644 C CA . TYR A 1 79 ? 8.878 1.666 -11.070 1.00 86.44 79 TYR A CA 1
ATOM 645 C C . TYR A 1 79 ? 8.369 0.521 -10.183 1.00 86.44 79 TYR A C 1
ATOM 647 O O . TYR A 1 79 ? 9.070 -0.470 -10.000 1.00 86.44 79 TYR A O 1
ATOM 655 N N . GLU A 1 80 ? 7.137 0.617 -9.685 1.00 86.00 80 GLU A N 1
ATOM 656 C CA . GLU A 1 80 ? 6.500 -0.415 -8.862 1.00 86.00 80 GLU A CA 1
ATOM 657 C C . GLU A 1 80 ? 6.313 -1.718 -9.648 1.00 86.00 80 GLU A C 1
ATOM 659 O O . GLU A 1 80 ? 6.633 -2.797 -9.153 1.00 86.00 80 GLU A O 1
ATOM 664 N N . LYS A 1 81 ? 5.883 -1.622 -10.910 1.00 86.69 81 LYS A N 1
ATOM 665 C CA . LYS A 1 81 ? 5.780 -2.780 -11.801 1.00 86.69 81 LYS A CA 1
ATOM 666 C C . LYS A 1 81 ? 7.141 -3.441 -12.034 1.00 86.69 81 LYS A C 1
ATOM 668 O O . LYS A 1 81 ? 7.246 -4.658 -11.920 1.00 86.69 81 LYS A O 1
ATOM 673 N N . ALA A 1 82 ? 8.185 -2.655 -12.310 1.00 86.25 82 ALA A N 1
ATOM 674 C CA . ALA A 1 82 ? 9.542 -3.173 -12.477 1.00 86.25 82 ALA A CA 1
ATOM 675 C C . ALA A 1 82 ? 10.046 -3.860 -11.201 1.00 86.25 82 ALA A C 1
ATOM 677 O O . ALA A 1 82 ? 10.634 -4.927 -11.285 1.00 86.25 82 ALA A O 1
ATOM 678 N N . TYR A 1 83 ? 9.755 -3.320 -10.016 1.00 85.00 83 TYR A N 1
ATOM 679 C CA . TYR A 1 83 ? 10.143 -3.950 -8.752 1.00 85.00 83 TYR A CA 1
ATOM 680 C C . TYR A 1 83 ? 9.628 -5.393 -8.603 1.00 85.00 83 TYR A C 1
ATOM 682 O O . TYR A 1 83 ? 10.341 -6.237 -8.065 1.00 85.00 83 TYR A O 1
ATOM 690 N N . HIS A 1 84 ? 8.419 -5.680 -9.091 1.00 84.38 84 HIS A N 1
ATOM 691 C CA . HIS A 1 84 ? 7.803 -7.008 -9.000 1.00 84.38 84 HIS A CA 1
ATOM 692 C C . HIS A 1 84 ? 8.148 -7.905 -10.197 1.00 84.38 84 HIS A C 1
ATOM 694 O O . HIS A 1 84 ? 8.390 -9.099 -10.042 1.00 84.38 84 HIS A O 1
ATOM 700 N N . GLU A 1 85 ? 8.180 -7.346 -11.407 1.00 87.38 85 GLU A N 1
ATOM 701 C CA . GLU A 1 85 ? 8.324 -8.145 -12.626 1.00 87.38 85 GLU A CA 1
ATOM 702 C C . GLU A 1 85 ? 9.772 -8.301 -13.106 1.00 87.38 85 GLU A C 1
ATOM 704 O O . GLU A 1 85 ? 10.083 -9.295 -13.760 1.00 87.38 85 GLU A O 1
ATOM 709 N N . ASP A 1 86 ? 10.638 -7.328 -12.809 1.00 87.50 86 ASP A N 1
ATOM 710 C CA . ASP A 1 86 ? 12.037 -7.284 -13.240 1.00 87.50 86 ASP A CA 1
ATOM 711 C C . ASP A 1 86 ? 12.902 -6.478 -12.251 1.00 87.50 86 ASP A C 1
ATOM 713 O O . ASP A 1 86 ? 13.218 -5.295 -12.436 1.00 87.50 86 ASP A O 1
ATOM 717 N N . VAL A 1 87 ? 13.330 -7.154 -11.182 1.00 81.81 87 VAL A N 1
ATOM 718 C CA . VAL A 1 87 ? 14.197 -6.578 -10.138 1.00 81.81 87 VAL A CA 1
ATOM 719 C C . VAL A 1 87 ? 15.504 -6.008 -10.716 1.00 81.81 87 VAL A C 1
ATOM 721 O O . VAL A 1 87 ? 16.091 -5.092 -10.132 1.00 81.81 87 VAL A O 1
ATOM 724 N N . ASN A 1 88 ? 15.973 -6.513 -11.861 1.00 84.12 88 ASN A N 1
ATOM 725 C CA . ASN A 1 88 ? 17.191 -6.017 -12.497 1.00 84.12 88 ASN A CA 1
ATOM 726 C C . ASN A 1 88 ? 16.934 -4.672 -13.184 1.00 84.12 88 ASN A C 1
ATOM 728 O O . ASN A 1 88 ? 17.702 -3.734 -12.963 1.00 84.12 88 ASN A O 1
ATOM 732 N N . ALA A 1 89 ? 15.823 -4.538 -13.916 1.00 83.56 89 ALA A N 1
ATOM 733 C CA . ALA A 1 89 ? 15.384 -3.256 -14.470 1.00 83.56 89 ALA A CA 1
ATOM 734 C C . ALA A 1 89 ? 15.120 -2.217 -13.370 1.00 83.56 89 ALA A C 1
ATOM 736 O O . ALA A 1 89 ? 15.499 -1.053 -13.509 1.00 83.56 89 ALA A O 1
ATOM 737 N N . PHE A 1 90 ? 14.537 -2.635 -12.243 1.00 85.12 90 PHE A N 1
ATOM 738 C CA . PHE A 1 90 ? 14.385 -1.780 -11.065 1.00 85.12 90 PHE A CA 1
ATOM 739 C C . PHE A 1 90 ? 15.736 -1.274 -10.537 1.00 85.12 90 PHE A C 1
ATOM 741 O O . PHE A 1 90 ? 15.897 -0.079 -10.288 1.00 85.12 90 PHE A O 1
ATOM 748 N N . ARG A 1 91 ? 16.724 -2.165 -10.375 1.00 81.62 91 ARG A N 1
ATOM 749 C CA . ARG A 1 91 ? 18.060 -1.801 -9.873 1.00 81.62 91 ARG A CA 1
ATOM 750 C C . ARG A 1 91 ? 18.807 -0.874 -10.824 1.00 81.62 91 ARG A C 1
ATOM 752 O O . ARG A 1 91 ? 19.441 0.072 -10.358 1.00 81.62 91 ARG A O 1
ATOM 759 N N . GLU A 1 92 ? 18.717 -1.123 -12.128 1.00 84.38 92 GLU A N 1
ATOM 760 C CA . GLU A 1 92 ? 19.283 -0.235 -13.143 1.00 84.38 92 GLU A CA 1
ATOM 761 C C . GLU A 1 92 ? 18.641 1.152 -13.065 1.00 84.38 92 GLU A C 1
ATOM 763 O O . GLU A 1 92 ? 19.352 2.153 -13.040 1.00 84.38 92 GLU A O 1
ATOM 768 N N . PHE A 1 93 ? 17.314 1.223 -12.965 1.00 81.69 93 PHE A N 1
ATOM 769 C CA . PHE A 1 93 ? 16.600 2.492 -12.869 1.00 81.69 93 PHE A CA 1
ATOM 770 C C . PHE A 1 93 ? 16.928 3.268 -11.584 1.00 81.69 93 PHE A C 1
ATOM 772 O O . PHE A 1 93 ? 17.120 4.485 -11.631 1.00 81.69 93 PHE A O 1
ATOM 779 N N . GLU A 1 94 ? 16.966 2.593 -10.432 1.00 80.81 94 GLU A N 1
ATOM 780 C CA . GLU A 1 94 ? 17.090 3.268 -9.136 1.00 80.81 94 GLU A CA 1
ATOM 781 C C . GLU A 1 94 ? 18.536 3.608 -8.775 1.00 80.81 94 GLU A C 1
ATOM 783 O O . GLU A 1 94 ? 18.794 4.670 -8.208 1.00 80.81 94 GLU A O 1
ATOM 788 N N . PHE A 1 95 ? 19.483 2.742 -9.138 1.00 80.31 95 PHE A N 1
ATOM 789 C CA . PHE A 1 95 ? 20.889 2.897 -8.764 1.00 80.31 95 PHE A CA 1
ATOM 790 C C . PHE A 1 95 ? 21.816 3.169 -9.953 1.00 80.31 95 PHE A C 1
ATOM 792 O O . PHE A 1 95 ? 22.995 3.433 -9.742 1.00 80.31 95 PHE A O 1
ATOM 799 N N . GLY A 1 96 ? 21.329 3.102 -11.197 1.00 79.06 96 GLY A N 1
ATOM 800 C CA . GLY A 1 96 ? 22.160 3.280 -12.393 1.00 79.06 96 GLY A CA 1
ATOM 801 C C . GLY A 1 96 ? 23.149 2.135 -12.637 1.00 79.06 96 GLY A C 1
ATOM 802 O O . GLY A 1 96 ? 24.073 2.277 -13.437 1.00 79.06 96 GLY A O 1
ATOM 803 N N . HIS A 1 97 ? 22.993 1.006 -11.939 1.00 78.38 97 HIS A N 1
ATOM 804 C CA . HIS A 1 97 ? 23.924 -0.119 -11.984 1.00 78.38 97 HIS A CA 1
ATOM 805 C C . HIS A 1 97 ? 23.277 -1.339 -12.637 1.00 78.38 97 HIS A C 1
ATOM 807 O O . HIS A 1 97 ? 22.307 -1.892 -12.117 1.00 78.38 97 HIS A O 1
ATOM 813 N N . LYS A 1 98 ? 23.859 -1.797 -13.750 1.00 79.38 98 LYS A N 1
ATOM 814 C CA . LYS A 1 98 ? 23.535 -3.098 -14.341 1.00 79.38 98 LYS A CA 1
ATOM 815 C C . LYS A 1 98 ? 24.290 -4.192 -13.605 1.00 79.38 98 LYS A C 1
ATOM 817 O O . LYS A 1 98 ? 25.499 -4.082 -13.407 1.00 79.38 98 LYS A O 1
ATOM 822 N N . VAL A 1 99 ? 23.575 -5.241 -13.218 1.00 76.56 99 VAL A N 1
ATOM 823 C CA . VAL A 1 99 ? 24.165 -6.411 -12.569 1.00 76.56 99 VAL A CA 1
ATOM 824 C C . VAL A 1 99 ? 24.168 -7.564 -13.562 1.00 76.56 99 VAL A C 1
ATOM 826 O O . VAL A 1 99 ? 23.145 -7.872 -14.171 1.00 76.56 99 VAL A O 1
ATOM 829 N N . PHE A 1 100 ? 25.331 -8.187 -13.706 1.00 8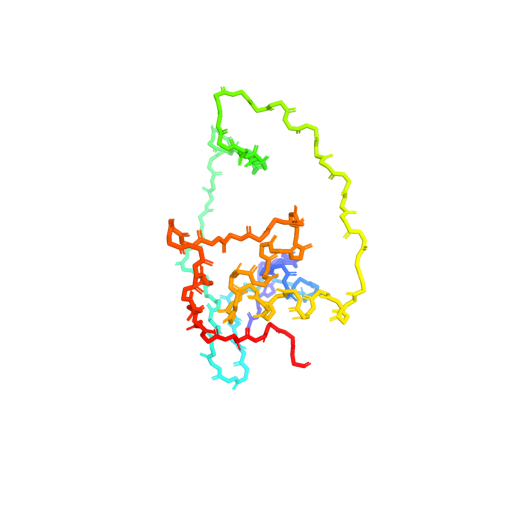2.38 100 PHE A N 1
ATOM 830 C CA . PHE A 1 100 ? 25.552 -9.346 -14.559 1.00 82.38 100 PHE A CA 1
ATOM 831 C C . PHE A 1 100 ? 26.000 -10.524 -13.697 1.00 82.38 100 PHE A C 1
ATOM 833 O O . PHE A 1 100 ? 26.542 -10.343 -12.601 1.00 82.38 100 PHE A O 1
ATOM 840 N N . THR A 1 101 ? 25.774 -11.734 -14.182 1.00 81.12 101 THR A N 1
ATOM 841 C CA . THR A 1 101 ? 26.397 -12.942 -13.635 1.00 81.12 101 THR A CA 1
ATOM 842 C C . THR A 1 101 ? 27.922 -12.904 -13.841 1.00 81.12 101 THR A C 1
ATOM 844 O O . THR A 1 101 ? 28.420 -12.134 -14.667 1.00 81.12 101 THR A O 1
ATOM 847 N N . PRO A 1 102 ? 28.703 -13.738 -13.125 1.00 85.12 102 PRO A N 1
ATOM 848 C CA . PRO A 1 102 ? 30.163 -13.785 -13.280 1.00 85.12 102 PRO A CA 1
ATOM 849 C C . PRO A 1 102 ? 30.653 -14.084 -14.707 1.00 85.12 102 PRO A C 1
ATOM 851 O O . PRO A 1 102 ? 31.781 -13.739 -15.045 1.00 85.12 102 PRO A O 1
ATOM 854 N N . ASP A 1 103 ? 29.818 -14.714 -15.539 1.00 86.44 103 ASP A N 1
ATOM 855 C CA . ASP A 1 103 ? 30.087 -15.017 -16.952 1.00 86.44 103 ASP A CA 1
ATOM 856 C C . ASP A 1 103 ? 29.725 -13.860 -17.909 1.00 86.44 103 ASP A C 1
ATOM 858 O O . ASP A 1 103 ? 29.915 -13.975 -19.119 1.00 86.44 103 ASP A O 1
ATOM 862 N N . GLY A 1 104 ? 29.225 -12.735 -17.385 1.00 80.69 104 GLY A N 1
ATOM 863 C CA . GLY A 1 104 ? 28.847 -11.555 -18.162 1.00 80.69 104 GLY A CA 1
ATOM 864 C C . GLY A 1 104 ? 27.447 -11.608 -18.780 1.00 80.69 104 GLY A C 1
ATOM 865 O O . GLY A 1 104 ? 27.070 -10.670 -19.485 1.00 80.69 104 GLY A O 1
ATOM 866 N N . SER A 1 105 ? 26.661 -12.660 -18.528 1.00 83.25 105 SER A N 1
ATOM 867 C CA . SER A 1 105 ? 25.271 -12.729 -18.988 1.00 83.25 105 SER A CA 1
ATOM 868 C C . SER A 1 105 ? 24.306 -11.922 -18.090 1.00 83.25 105 SER A C 1
ATOM 870 O O . SER A 1 105 ? 24.635 -11.563 -16.952 1.00 83.25 105 SER A O 1
ATOM 872 N N . PRO A 1 106 ? 23.121 -11.526 -18.598 1.00 79.44 106 PRO A N 1
ATOM 873 C CA . PRO A 1 106 ? 22.107 -10.875 -17.774 1.00 79.44 106 PRO A CA 1
ATOM 874 C C . PRO A 1 106 ? 21.618 -11.812 -16.668 1.00 79.44 106 PRO A C 1
ATOM 876 O O . PRO A 1 106 ? 21.418 -13.004 -16.900 1.00 79.44 106 PRO A O 1
ATOM 879 N N . LEU A 1 107 ? 21.368 -11.268 -15.475 1.00 80.38 107 LEU A N 1
ATOM 880 C CA . LEU A 1 107 ? 20.729 -12.038 -14.411 1.00 80.38 107 LEU A CA 1
ATOM 881 C C . LEU A 1 107 ? 19.347 -12.549 -14.861 1.00 80.38 107 LEU A C 1
ATOM 883 O O . LEU A 1 107 ? 18.630 -11.836 -15.571 1.00 80.38 107 LEU A O 1
ATOM 887 N N . PRO A 1 108 ? 18.934 -13.749 -14.415 1.00 80.56 108 PRO A N 1
ATOM 888 C CA . PRO A 1 108 ? 17.597 -14.252 -14.692 1.00 80.56 108 PRO A CA 1
ATOM 889 C C . PRO A 1 108 ? 16.537 -13.289 -14.144 1.00 80.56 108 PRO A C 1
ATOM 891 O O . PRO A 1 108 ? 16.686 -12.722 -13.058 1.00 80.56 108 PRO A O 1
ATOM 894 N N . ILE A 1 109 ? 15.467 -13.103 -14.917 1.00 82.06 109 ILE A N 1
ATOM 895 C CA . ILE A 1 109 ? 14.327 -12.273 -14.530 1.00 82.06 109 ILE A CA 1
ATOM 896 C C . ILE A 1 109 ? 13.426 -13.107 -13.621 1.00 82.06 109 ILE A C 1
ATOM 898 O O . ILE A 1 109 ? 12.830 -14.093 -14.059 1.00 82.06 109 ILE A O 1
ATOM 902 N N . THR A 1 110 ? 13.316 -12.703 -12.358 1.00 77.75 110 THR A N 1
ATOM 903 C CA . THR A 1 110 ? 12.331 -13.262 -11.429 1.00 77.75 110 THR A CA 1
ATOM 904 C C . THR A 1 110 ? 11.088 -12.389 -11.466 1.00 77.75 110 THR A C 1
ATOM 906 O O . THR A 1 110 ? 11.139 -11.242 -11.027 1.00 77.75 110 THR A O 1
ATOM 909 N N . LYS A 1 111 ? 9.983 -12.940 -11.972 1.00 84.19 111 LYS A N 1
ATOM 910 C CA . LYS A 1 111 ? 8.688 -12.262 -12.023 1.00 84.19 111 LYS A CA 1
ATOM 911 C C . LYS A 1 111 ? 7.802 -12.731 -10.874 1.00 84.19 111 LYS A C 1
ATOM 913 O O . LYS A 1 111 ? 7.521 -13.924 -10.768 1.00 84.19 111 LYS A O 1
ATOM 918 N N . THR A 1 112 ? 7.343 -11.799 -10.051 1.00 81.94 112 THR A N 1
ATOM 919 C CA . THR A 1 112 ? 6.224 -12.005 -9.128 1.00 81.94 112 THR A CA 1
ATOM 920 C C . THR A 1 112 ? 4.979 -11.301 -9.653 1.00 81.94 112 THR A C 1
ATOM 922 O O . THR A 1 112 ? 5.063 -10.366 -10.455 1.00 81.94 112 THR A O 1
ATOM 925 N N . ASP A 1 113 ? 3.808 -11.780 -9.236 1.00 82.62 113 ASP A N 1
ATOM 926 C CA . ASP A 1 113 ? 2.547 -11.165 -9.632 1.00 82.62 113 ASP A CA 1
ATOM 927 C C . ASP A 1 113 ? 2.462 -9.745 -9.070 1.00 82.62 113 ASP A C 1
ATOM 929 O O . ASP A 1 113 ? 2.540 -9.516 -7.861 1.00 82.62 113 ASP A O 1
ATOM 933 N N . TYR A 1 114 ? 2.309 -8.780 -9.972 1.00 81.69 114 TYR A N 1
ATOM 934 C CA . TYR A 1 114 ? 2.104 -7.390 -9.612 1.00 81.69 114 TYR A CA 1
ATOM 935 C C . TYR A 1 114 ? 0.605 -7.125 -9.453 1.00 81.69 114 TYR A C 1
ATOM 937 O O . TYR A 1 114 ? -0.129 -7.036 -10.439 1.00 81.69 114 TYR A O 1
ATOM 945 N N . ILE A 1 115 ? 0.160 -6.992 -8.203 1.00 82.38 115 ILE A N 1
ATOM 946 C CA . ILE A 1 115 ? -1.203 -6.580 -7.857 1.00 82.38 115 ILE A CA 1
ATOM 947 C C . ILE A 1 115 ? -1.154 -5.074 -7.563 1.00 82.38 115 ILE A C 1
ATOM 949 O O . ILE A 1 115 ? -0.772 -4.689 -6.454 1.00 82.38 115 ILE A O 1
ATOM 953 N N . PRO A 1 116 ? -1.484 -4.202 -8.535 1.00 75.38 116 PRO A N 1
ATOM 954 C CA . PRO A 1 116 ? -1.410 -2.765 -8.331 1.00 75.38 116 PRO A CA 1
ATOM 955 C C . PRO A 1 116 ? -2.363 -2.349 -7.216 1.00 75.38 116 PRO A C 1
ATOM 957 O O . PRO A 1 116 ? -3.545 -2.698 -7.221 1.00 75.38 116 PRO A O 1
ATOM 960 N N . LEU A 1 117 ? -1.862 -1.545 -6.280 1.00 67.94 117 LEU A N 1
ATOM 961 C CA . LEU A 1 117 ? -2.699 -0.996 -5.218 1.00 67.94 117 LEU A CA 1
ATOM 962 C C . LEU A 1 117 ? -3.787 -0.075 -5.796 1.00 67.94 117 LEU A C 1
ATOM 964 O O . LEU A 1 117 ? -4.882 0.001 -5.242 1.00 67.94 117 LEU A O 1
ATOM 968 N N . GLU A 1 118 ? -3.499 0.657 -6.872 1.00 66.50 118 GLU A N 1
ATOM 969 C CA . GLU A 1 118 ? -4.434 1.555 -7.559 1.00 66.50 118 GLU A CA 1
ATOM 970 C C . GLU A 1 118 ? -4.663 1.069 -8.995 1.00 66.50 118 GLU A C 1
ATOM 972 O O . GLU A 1 118 ? -3.711 0.988 -9.771 1.00 66.50 118 GLU A O 1
ATOM 977 N N . LYS A 1 119 ? -5.917 0.742 -9.328 1.00 63.53 119 LYS A N 1
ATOM 978 C CA . LYS A 1 119 ? -6.356 0.455 -10.701 1.00 63.53 119 LYS A CA 1
ATOM 979 C C . LYS A 1 119 ? -6.609 1.746 -11.478 1.00 63.53 119 LYS A C 1
ATOM 981 O O . LYS A 1 119 ? -7.053 2.735 -10.849 1.00 63.53 119 LYS A O 1
#

pLDDT: mean 77.12, std 12.13, range [45.62, 91.06]